Protein AF-Q4S6P8-F1 (afdb_monomer_lite)

Sequence (97 aa):
MIDNNNVQRQIFLGSHSREDPVPLSFRWSLRLSEYWQYFCIDLADVTDRVFRTKYVETVRIKIHPNCRIRRVYFTDRLYSYQELPSDYKVNISVKEY

InterPro domains:
  IPR007714 CFA20 domain [PF05018] (2-91)
  IPR040441 Cilia- and flagella-associated protein 20/CFAP20DC [PTHR12458] (3-90)

Radius of gyration: 15.55 Å; chains: 1; bounding box: 41×37×33 Å

Foldseek 3Di:
DAFPVRDDAEEAEEQDDDPDDDPRYHYDHDDDDPFDDDDDDDPQVCCCVPVVTGDDDDPDDDDDPPDDDDDDDDDPDDDDLVPDPPSPRDPGPPPDD

Structure (mmCIF, N/CA/C/O backbone):
data_AF-Q4S6P8-F1
#
_entry.id   AF-Q4S6P8-F1
#
loop_
_atom_site.group_PDB
_atom_site.id
_atom_site.type_symbol
_atom_site.label_atom_id
_atom_site.label_alt_id
_atom_site.label_comp_id
_atom_site.label_asym_id
_atom_site.label_entity_id
_atom_site.label_seq_id
_atom_site.pdbx_PDB_ins_code
_atom_site.Cartn_x
_atom_site.Cartn_y
_atom_site.Cartn_z
_atom_site.occupancy
_atom_site.B_iso_or_equiv
_atom_site.auth_seq_id
_atom_site.auth_comp_id
_atom_site.auth_asym_id
_atom_site.auth_atom_id
_atom_site.pdbx_PDB_model_num
ATOM 1 N N . MET A 1 1 ? -6.739 1.649 3.365 1.00 91.50 1 MET A N 1
ATOM 2 C CA . MET A 1 1 ? -6.813 0.327 4.015 1.00 91.50 1 MET A CA 1
ATOM 3 C C . MET A 1 1 ? -7.670 0.439 5.259 1.00 91.50 1 MET A C 1
ATOM 5 O O . MET A 1 1 ? -7.799 1.547 5.771 1.00 91.50 1 MET A O 1
ATOM 9 N N . ILE A 1 2 ? -8.272 -0.656 5.697 1.00 94.75 2 ILE A N 1
ATOM 10 C CA . ILE A 1 2 ? -8.997 -0.740 6.967 1.00 94.75 2 ILE A CA 1
ATOM 11 C C . ILE A 1 2 ? -8.120 -1.499 7.962 1.00 94.75 2 ILE A C 1
ATOM 13 O O . ILE A 1 2 ? -7.458 -2.476 7.594 1.00 94.75 2 ILE A O 1
ATOM 17 N N . ASP A 1 3 ? -8.074 -0.995 9.192 1.00 93.62 3 ASP A N 1
ATOM 18 C CA . ASP A 1 3 ? -7.398 -1.644 10.310 1.00 93.62 3 ASP A CA 1
ATOM 19 C C . ASP A 1 3 ? -8.366 -2.491 11.159 1.00 93.62 3 ASP A C 1
ATOM 21 O O . ASP A 1 3 ? -9.582 -2.486 10.964 1.00 93.62 3 ASP A O 1
ATOM 25 N N . ASN A 1 4 ? -7.831 -3.225 12.133 1.00 95.19 4 ASN A N 1
ATOM 26 C CA . ASN A 1 4 ? -8.618 -4.055 13.051 1.00 95.19 4 ASN A CA 1
ATOM 27 C C . ASN A 1 4 ? -9.556 -3.267 13.983 1.00 95.19 4 ASN A C 1
ATOM 29 O O . ASN A 1 4 ? -10.408 -3.874 14.626 1.00 95.19 4 ASN A O 1
ATOM 33 N N . ASN A 1 5 ? -9.407 -1.945 14.061 1.00 94.44 5 ASN A N 1
ATOM 34 C CA . ASN A 1 5 ? -10.308 -1.062 14.798 1.00 94.44 5 ASN A CA 1
ATOM 35 C C . ASN A 1 5 ? -11.424 -0.516 13.891 1.00 94.44 5 ASN A C 1
ATOM 37 O O . ASN A 1 5 ? -12.157 0.386 14.294 1.00 94.44 5 ASN A O 1
ATOM 41 N N . ASN A 1 6 ? -11.551 -1.053 12.672 1.00 92.75 6 ASN A N 1
ATOM 42 C CA . ASN A 1 6 ? -12.494 -0.621 11.647 1.00 92.75 6 ASN A CA 1
ATOM 43 C C . ASN A 1 6 ? -12.300 0.849 11.223 1.00 92.75 6 ASN A C 1
ATOM 45 O O . ASN A 1 6 ? -13.237 1.517 10.783 1.00 92.75 6 ASN A O 1
ATOM 49 N N . VAL A 1 7 ? -11.077 1.373 11.359 1.00 93.44 7 VAL A N 1
ATOM 50 C CA . VAL A 1 7 ? -10.721 2.733 10.953 1.00 93.44 7 VAL A CA 1
ATOM 51 C C . VAL A 1 7 ? -10.102 2.702 9.562 1.00 93.44 7 VAL A C 1
ATOM 53 O O . VAL A 1 7 ? -9.146 1.974 9.283 1.00 93.44 7 VAL A O 1
ATOM 56 N N . GLN A 1 8 ? -10.620 3.548 8.672 1.00 93.31 8 GLN A N 1
ATOM 57 C CA . GLN A 1 8 ? -10.050 3.715 7.343 1.00 93.31 8 GLN A CA 1
ATOM 58 C C . GLN A 1 8 ? -8.807 4.611 7.395 1.00 93.31 8 GLN A C 1
ATOM 60 O O . GLN A 1 8 ? -8.881 5.797 7.712 1.00 93.31 8 GLN A O 1
ATOM 65 N N . ARG A 1 9 ? -7.665 4.045 7.003 1.00 92.31 9 ARG A N 1
ATOM 66 C CA . ARG A 1 9 ? -6.366 4.721 6.936 1.00 92.31 9 ARG A CA 1
ATOM 67 C C . ARG A 1 9 ? -5.859 4.859 5.512 1.00 92.31 9 ARG A C 1
ATOM 69 O O . ARG A 1 9 ? -6.185 4.054 4.629 1.00 92.31 9 ARG A O 1
ATOM 76 N N . GLN A 1 10 ? -5.032 5.871 5.287 1.00 91.94 10 GLN A N 1
ATOM 77 C CA . GLN A 1 10 ? -4.462 6.162 3.972 1.00 91.94 10 GLN A CA 1
ATOM 78 C C . GLN A 1 10 ? -2.937 6.116 4.022 1.00 91.94 10 GLN A C 1
ATOM 80 O O . GLN A 1 10 ? -2.325 6.756 4.867 1.00 91.94 10 GLN A O 1
ATOM 85 N N . ILE A 1 11 ? -2.326 5.372 3.102 1.00 90.69 11 ILE A N 1
ATOM 86 C CA . ILE A 1 11 ? -0.878 5.393 2.890 1.00 90.69 11 ILE A CA 1
ATOM 87 C C . ILE A 1 11 ? -0.616 6.104 1.566 1.00 90.69 11 ILE A C 1
ATOM 89 O O . ILE A 1 11 ? -1.199 5.755 0.540 1.00 90.69 11 ILE A O 1
ATOM 93 N N . PHE A 1 12 ? 0.261 7.099 1.604 1.00 90.19 12 PHE A N 1
ATOM 94 C CA . PHE A 1 12 ? 0.704 7.870 0.456 1.00 90.19 12 PHE A CA 1
ATOM 95 C C . PHE A 1 12 ? 2.162 7.563 0.160 1.00 90.19 12 PHE A C 1
ATOM 97 O O . PHE A 1 12 ? 3.001 7.590 1.053 1.00 90.19 12 PHE A O 1
ATOM 104 N N . LEU A 1 13 ? 2.461 7.322 -1.108 1.00 88.88 13 LEU A N 1
ATOM 105 C CA . LEU A 1 13 ? 3.804 7.052 -1.601 1.00 88.88 13 LEU A CA 1
ATOM 106 C C . LEU A 1 13 ? 4.081 8.062 -2.708 1.00 88.88 13 LEU A C 1
ATOM 108 O O . LEU A 1 13 ? 3.297 8.160 -3.654 1.00 88.88 13 LEU A O 1
ATOM 112 N N . GLY A 1 14 ? 5.154 8.836 -2.602 1.00 85.25 14 GLY A N 1
ATOM 113 C CA . GLY A 1 14 ? 5.474 9.808 -3.643 1.00 85.25 14 GLY A CA 1
ATOM 114 C C . GLY A 1 14 ? 6.759 10.575 -3.391 1.00 85.25 14 GLY A C 1
ATOM 115 O O . GLY A 1 14 ? 7.304 10.545 -2.295 1.00 85.25 14 GLY A O 1
ATOM 116 N N . SER A 1 15 ? 7.241 11.267 -4.418 1.00 77.62 15 SER A N 1
ATOM 117 C CA . SER A 1 15 ? 8.466 12.072 -4.358 1.00 77.62 15 SER A CA 1
ATOM 118 C C . SER A 1 15 ? 8.270 13.426 -3.670 1.00 77.62 15 SER A C 1
ATOM 120 O O . SER A 1 15 ? 9.214 13.963 -3.102 1.00 77.62 15 SER A O 1
ATOM 122 N N . HIS A 1 16 ? 7.049 13.972 -3.684 1.00 70.75 16 HIS A N 1
ATOM 123 C CA . HIS A 1 16 ? 6.735 15.249 -3.046 1.00 70.75 16 HIS A CA 1
ATOM 124 C C . HIS A 1 16 ? 6.164 15.035 -1.636 1.00 70.75 16 HIS A C 1
ATOM 126 O O . HIS A 1 16 ? 5.007 14.618 -1.458 1.00 70.75 16 HIS A O 1
ATOM 132 N N . SER A 1 17 ? 6.952 15.366 -0.615 1.00 64.12 17 SER A N 1
ATOM 133 C CA . SER A 1 17 ? 6.459 15.491 0.756 1.00 64.12 17 SER A CA 1
ATOM 134 C C . SER A 1 17 ? 5.698 16.807 0.911 1.00 64.12 17 SER A C 1
ATOM 136 O O . SER A 1 17 ? 6.185 17.866 0.533 1.00 64.12 17 SER A O 1
ATOM 138 N N . ARG A 1 18 ? 4.473 16.741 1.437 1.00 62.94 18 ARG A N 1
ATOM 139 C CA . ARG A 1 18 ? 3.863 17.882 2.132 1.00 62.94 18 ARG A CA 1
ATOM 140 C C . ARG A 1 18 ? 4.132 17.671 3.616 1.00 62.94 18 ARG A C 1
ATOM 142 O O . ARG A 1 18 ? 4.063 16.526 4.061 1.00 62.94 18 ARG A O 1
ATOM 149 N N . GLU A 1 19 ? 4.464 18.738 4.326 1.00 59.06 19 GLU A N 1
ATOM 150 C CA . GLU A 1 19 ? 4.825 18.677 5.748 1.00 59.06 19 GLU A CA 1
ATOM 151 C C . GLU A 1 19 ? 3.597 18.594 6.662 1.00 59.06 19 GLU A C 1
ATOM 153 O O . GLU A 1 19 ? 3.713 18.137 7.796 1.00 59.06 19 GLU A O 1
ATOM 158 N N . ASP A 1 20 ? 2.411 18.951 6.161 1.00 65.19 20 ASP A N 1
ATOM 159 C CA . ASP A 1 20 ? 1.206 18.972 6.983 1.00 65.19 20 ASP A CA 1
ATOM 160 C C . ASP A 1 20 ? 0.753 17.552 7.371 1.00 65.19 20 ASP A C 1
ATOM 162 O O . ASP A 1 20 ? 0.450 16.730 6.490 1.00 65.19 20 ASP A O 1
ATOM 166 N N . PRO A 1 21 ? 0.657 17.242 8.677 1.00 65.44 21 PRO A N 1
ATOM 167 C CA . PRO A 1 21 ? 0.167 15.956 9.141 1.00 65.44 21 PRO A CA 1
ATOM 168 C C . PRO A 1 21 ? -1.327 15.834 8.833 1.00 65.44 21 PRO A C 1
ATOM 170 O O . PRO A 1 21 ? -2.170 16.486 9.447 1.00 65.44 21 PRO A O 1
ATOM 173 N N . VAL A 1 22 ? -1.673 14.968 7.881 1.00 74.81 22 VAL A N 1
ATOM 174 C CA . VAL A 1 22 ? -3.073 14.633 7.599 1.00 74.81 22 VAL A CA 1
ATOM 175 C C . VAL A 1 22 ? -3.515 13.515 8.555 1.00 74.81 22 VAL A C 1
ATOM 177 O O . VAL A 1 22 ? -2.879 12.452 8.571 1.00 74.81 22 VAL A O 1
ATOM 180 N N . PRO A 1 23 ? -4.601 13.704 9.333 1.00 78.44 23 PRO A N 1
ATOM 181 C CA . PRO A 1 23 ? -5.095 12.696 10.267 1.00 78.44 23 PRO A CA 1
ATOM 182 C C . PRO A 1 23 ? -5.346 11.343 9.592 1.00 78.44 23 PRO A C 1
ATOM 184 O O . PRO A 1 23 ? -5.806 11.282 8.452 1.00 78.44 23 PRO A O 1
ATOM 187 N N . LEU A 1 24 ? -5.062 10.252 10.314 1.00 85.88 24 LEU A N 1
ATOM 188 C CA . LEU A 1 24 ? -5.274 8.864 9.862 1.00 85.88 24 LEU A CA 1
ATOM 189 C C . LEU A 1 24 ? -4.520 8.487 8.578 1.00 85.88 24 LEU A C 1
ATOM 191 O O . LEU A 1 24 ? -4.861 7.507 7.904 1.00 85.88 24 LEU A O 1
ATOM 195 N N . SER A 1 25 ? -3.480 9.245 8.242 1.00 87.94 25 SER A N 1
ATOM 196 C CA . SER A 1 25 ? -2.668 8.984 7.070 1.00 87.94 25 SER A CA 1
ATOM 197 C C . SER A 1 25 ? -1.189 8.865 7.394 1.00 87.94 25 SER A C 1
ATOM 199 O O . SER A 1 25 ? -0.692 9.421 8.369 1.00 87.94 25 SER A O 1
ATOM 201 N N . PHE A 1 26 ? -0.497 8.119 6.546 1.00 88.88 26 PHE A N 1
ATOM 202 C CA . PHE A 1 26 ? 0.945 7.984 6.547 1.00 88.88 26 PHE A CA 1
ATOM 203 C C . PHE A 1 26 ? 1.467 8.356 5.172 1.00 88.88 26 PHE A C 1
ATOM 205 O O . PHE A 1 26 ? 0.877 7.971 4.162 1.00 88.88 26 PHE A O 1
ATOM 212 N N . ARG A 1 27 ? 2.579 9.084 5.120 1.00 87.62 27 ARG A N 1
ATOM 213 C CA . ARG A 1 27 ? 3.233 9.445 3.867 1.00 87.62 27 ARG A CA 1
ATOM 214 C C . ARG A 1 27 ? 4.671 8.958 3.882 1.00 87.62 27 ARG A C 1
ATOM 216 O O . ARG A 1 27 ? 5.442 9.324 4.759 1.00 87.62 27 ARG A O 1
ATOM 223 N N . TRP A 1 28 ? 5.024 8.186 2.865 1.00 86.94 28 TRP A N 1
ATOM 224 C CA . TRP A 1 28 ? 6.382 7.754 2.596 1.00 86.94 28 TRP A CA 1
ATOM 225 C C . TRP A 1 28 ? 6.938 8.538 1.408 1.00 86.94 28 TRP A C 1
ATOM 227 O O . TRP A 1 28 ? 6.396 8.486 0.298 1.00 86.94 28 TRP A O 1
ATOM 237 N N . SER A 1 29 ? 8.037 9.250 1.643 1.00 85.25 29 SER A N 1
ATOM 238 C CA . SER A 1 29 ? 8.800 9.892 0.576 1.00 85.25 29 SER A CA 1
ATOM 239 C C . SER A 1 29 ? 9.631 8.852 -0.173 1.00 85.25 29 SER A C 1
ATOM 241 O O . SER A 1 29 ? 10.523 8.232 0.407 1.00 85.25 29 SER A O 1
ATOM 243 N N . LEU A 1 30 ? 9.344 8.659 -1.460 1.00 84.81 30 LEU A N 1
ATOM 244 C CA . LEU A 1 30 ? 10.092 7.755 -2.331 1.00 84.81 30 LEU A CA 1
ATOM 245 C C . LEU A 1 30 ? 11.178 8.520 -3.091 1.00 84.81 30 LEU A C 1
ATOM 247 O O . LEU A 1 30 ? 10.915 9.571 -3.675 1.00 84.81 30 LEU A O 1
ATOM 251 N N . ARG A 1 31 ? 12.386 7.952 -3.141 1.00 84.44 31 ARG A N 1
ATOM 252 C CA . ARG A 1 31 ? 13.440 8.389 -4.064 1.00 84.44 31 ARG A CA 1
ATOM 253 C C . ARG A 1 31 ? 13.355 7.549 -5.331 1.00 84.44 31 ARG A C 1
ATOM 255 O O . ARG A 1 31 ? 13.669 6.359 -5.309 1.00 84.44 31 ARG A O 1
ATOM 262 N N . LEU A 1 32 ? 12.881 8.172 -6.405 1.00 84.88 32 LEU A N 1
ATOM 263 C CA . LEU A 1 32 ? 12.755 7.523 -7.705 1.00 84.88 32 LEU A CA 1
ATOM 264 C C . LEU A 1 32 ? 14.075 7.622 -8.479 1.00 84.88 32 LEU A C 1
ATOM 266 O O . LEU A 1 32 ? 14.779 8.624 -8.361 1.00 84.88 32 LEU A O 1
ATOM 270 N N . SER A 1 33 ? 14.405 6.591 -9.252 1.00 84.31 33 SER A N 1
ATOM 271 C CA . 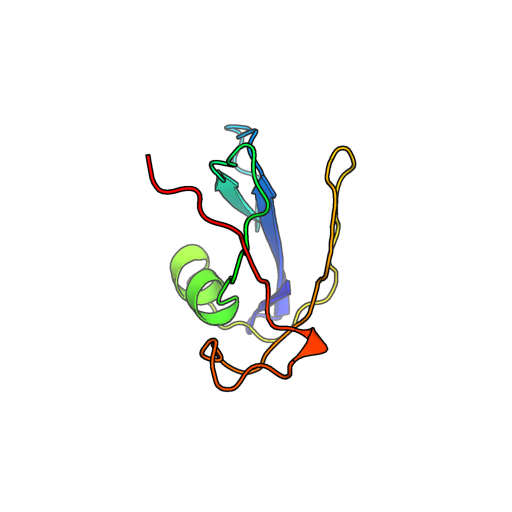SER A 1 33 ? 15.515 6.612 -10.208 1.00 84.31 33 SER A CA 1
ATOM 272 C C . SER A 1 33 ? 15.007 6.882 -11.625 1.00 84.31 33 SER A C 1
ATOM 274 O O . SER A 1 33 ? 13.806 6.867 -11.891 1.00 84.31 33 SER A O 1
ATOM 276 N N . GLU A 1 34 ? 15.930 7.124 -12.552 1.00 85.25 34 GLU A N 1
ATOM 277 C CA . GLU A 1 34 ? 15.624 7.366 -13.970 1.00 85.25 34 GLU A CA 1
ATOM 278 C C . GLU A 1 34 ? 15.173 6.098 -14.722 1.00 85.25 34 GLU A C 1
ATOM 280 O O . GLU A 1 34 ? 14.746 6.163 -15.875 1.00 85.25 34 GLU A O 1
ATOM 285 N N . TYR A 1 35 ? 15.248 4.933 -14.073 1.00 85.88 35 TYR A N 1
ATOM 286 C CA . TYR A 1 35 ? 14.971 3.628 -14.666 1.00 85.88 35 TYR A CA 1
ATOM 287 C C . TYR A 1 35 ? 13.711 2.984 -14.076 1.00 85.88 35 TYR A C 1
ATOM 289 O O . TYR A 1 35 ? 13.114 3.462 -13.113 1.00 85.88 35 TYR A O 1
ATOM 297 N N . TRP A 1 36 ? 13.304 1.849 -14.647 1.00 85.88 36 TRP A N 1
ATOM 298 C CA . TRP A 1 36 ? 12.224 1.039 -14.089 1.00 85.88 36 TRP A CA 1
ATOM 299 C C . TRP A 1 36 ? 12.580 0.550 -12.684 1.00 85.88 36 TRP A C 1
ATOM 301 O O . TRP A 1 36 ? 13.534 -0.205 -12.510 1.00 85.88 36 TRP A O 1
ATOM 311 N N . GLN A 1 37 ? 11.772 0.936 -11.699 1.00 86.00 37 GLN A N 1
ATOM 312 C CA . GLN A 1 37 ? 11.891 0.468 -10.322 1.00 86.00 37 GLN A CA 1
ATOM 313 C C . GLN A 1 37 ? 10.736 -0.453 -9.950 1.00 86.00 37 GLN A C 1
ATOM 315 O O . GLN A 1 37 ? 9.589 -0.257 -10.355 1.00 86.00 37 GLN A O 1
ATOM 320 N N . TYR A 1 38 ? 11.065 -1.457 -9.145 1.00 85.50 38 TYR A N 1
ATOM 321 C CA . TYR A 1 38 ? 10.104 -2.337 -8.505 1.00 85.50 38 TYR A CA 1
ATOM 322 C C . TYR A 1 38 ? 9.907 -1.896 -7.054 1.00 85.50 38 TYR A C 1
ATOM 324 O O . TYR A 1 38 ? 10.877 -1.786 -6.305 1.00 85.50 38 TYR A O 1
ATOM 332 N N . PHE A 1 39 ? 8.656 -1.656 -6.661 1.00 86.69 39 PHE A N 1
ATOM 333 C CA . PHE A 1 39 ? 8.288 -1.347 -5.283 1.00 86.69 39 PHE A CA 1
ATOM 334 C C . PHE A 1 39 ? 7.488 -2.509 -4.707 1.00 86.69 39 PHE A C 1
ATOM 336 O O . PHE A 1 39 ? 6.469 -2.901 -5.272 1.00 86.69 39 PHE A O 1
ATOM 343 N N . CYS A 1 40 ? 7.938 -3.022 -3.566 1.00 88.56 40 CYS A N 1
ATOM 344 C CA . CYS A 1 40 ? 7.196 -3.981 -2.764 1.00 88.56 40 CYS A CA 1
ATOM 345 C C . CYS A 1 40 ? 6.970 -3.379 -1.387 1.00 88.56 40 CYS A C 1
ATOM 347 O O . CYS A 1 40 ? 7.906 -2.873 -0.769 1.00 88.56 40 CYS A O 1
ATOM 349 N N . ILE A 1 41 ? 5.723 -3.407 -0.932 1.00 90.38 41 ILE A N 1
ATOM 350 C CA . ILE A 1 41 ? 5.323 -2.796 0.329 1.00 90.38 41 ILE A CA 1
ATOM 351 C C . ILE A 1 41 ? 4.579 -3.845 1.124 1.00 90.38 41 ILE A C 1
ATOM 353 O O . ILE A 1 41 ? 3.530 -4.326 0.697 1.00 90.38 41 ILE A O 1
ATOM 357 N N . ASP A 1 42 ? 5.122 -4.160 2.290 1.00 92.19 42 ASP A N 1
ATOM 358 C CA . ASP A 1 42 ? 4.419 -4.957 3.276 1.00 92.19 42 ASP A CA 1
ATOM 359 C C . ASP A 1 42 ? 3.392 -4.068 3.986 1.00 92.19 42 ASP A C 1
ATOM 361 O O . ASP A 1 42 ? 3.719 -3.241 4.840 1.00 92.19 42 ASP A O 1
ATOM 365 N N . LEU A 1 43 ? 2.130 -4.203 3.583 1.00 92.50 43 LEU A N 1
ATOM 366 C CA . LEU A 1 43 ? 1.038 -3.428 4.163 1.00 92.50 43 LEU A CA 1
ATOM 367 C C . LEU A 1 43 ? 0.811 -3.777 5.637 1.00 92.50 43 LEU A C 1
ATOM 369 O O . LEU A 1 43 ? 0.405 -2.898 6.397 1.00 92.50 43 LEU A O 1
ATOM 373 N N . ALA A 1 44 ? 1.075 -5.015 6.055 1.00 92.69 44 ALA A N 1
ATOM 374 C CA . ALA A 1 44 ? 0.882 -5.434 7.435 1.00 92.69 44 ALA A CA 1
ATOM 375 C C . ALA A 1 44 ? 1.941 -4.810 8.348 1.00 92.69 44 ALA A C 1
ATOM 377 O O . ALA A 1 44 ? 1.581 -4.162 9.332 1.00 92.69 44 ALA A O 1
ATOM 378 N N . ASP A 1 45 ? 3.218 -4.917 7.973 1.00 93.19 45 ASP A N 1
ATOM 379 C CA . ASP A 1 45 ? 4.331 -4.331 8.732 1.00 93.19 45 ASP A CA 1
ATOM 380 C C . ASP A 1 45 ? 4.227 -2.799 8.795 1.00 93.19 45 ASP A C 1
ATOM 382 O O . ASP A 1 45 ? 4.367 -2.204 9.865 1.00 93.19 45 ASP A O 1
ATOM 386 N N . VAL A 1 46 ? 3.880 -2.135 7.684 1.00 91.75 46 VAL A N 1
ATOM 387 C CA . VAL A 1 46 ? 3.694 -0.673 7.679 1.00 91.75 46 VAL A CA 1
ATOM 388 C C . VAL A 1 46 ? 2.539 -0.252 8.589 1.00 91.75 46 VAL A C 1
ATOM 390 O O . VAL A 1 46 ? 2.660 0.735 9.319 1.00 91.75 46 VAL A O 1
ATOM 393 N N . THR A 1 47 ? 1.423 -0.988 8.575 1.00 92.69 47 THR A N 1
ATOM 394 C CA . THR A 1 47 ? 0.269 -0.662 9.426 1.00 92.69 47 THR A CA 1
ATOM 395 C C . THR A 1 47 ? 0.613 -0.804 10.906 1.00 92.69 47 THR A C 1
ATOM 397 O O . THR A 1 47 ? 0.288 0.088 11.695 1.00 92.69 47 THR A O 1
ATOM 400 N N . ASP A 1 48 ? 1.330 -1.866 11.269 1.00 93.50 48 ASP A N 1
ATOM 401 C CA . ASP A 1 48 ? 1.742 -2.105 12.649 1.00 93.50 48 ASP A CA 1
ATOM 402 C C . ASP A 1 48 ? 2.745 -1.051 13.130 1.00 93.50 48 ASP A C 1
ATOM 404 O O . ASP A 1 48 ? 2.555 -0.434 14.178 1.00 93.50 48 ASP A O 1
ATOM 408 N N . ARG A 1 49 ? 3.770 -0.739 12.331 1.00 92.06 49 ARG A N 1
ATOM 409 C CA . ARG A 1 49 ? 4.806 0.227 12.730 1.00 92.0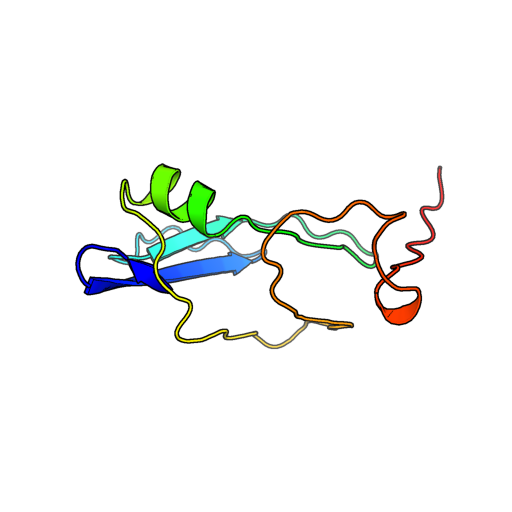6 49 ARG A CA 1
ATOM 410 C C . ARG A 1 49 ? 4.289 1.648 12.859 1.00 92.06 49 ARG A C 1
ATOM 412 O O . ARG A 1 49 ? 4.670 2.349 13.795 1.00 92.06 49 ARG A O 1
ATOM 419 N N . VAL A 1 50 ? 3.457 2.084 11.917 1.00 90.94 50 VAL A N 1
ATOM 420 C CA . VAL A 1 50 ? 3.016 3.480 11.856 1.00 90.94 50 VAL A CA 1
ATOM 421 C C . VAL A 1 50 ? 1.798 3.716 12.733 1.00 90.94 50 VAL A C 1
ATOM 423 O O . VAL A 1 50 ? 1.743 4.693 13.476 1.00 90.94 50 VAL A O 1
ATOM 426 N N . PHE A 1 51 ? 0.805 2.836 12.635 1.00 90.94 51 PHE A N 1
ATOM 427 C CA . PHE A 1 51 ? -0.491 3.049 13.266 1.00 90.94 51 PHE A CA 1
ATOM 428 C C . PHE A 1 51 ? -0.700 2.202 14.518 1.00 90.94 51 PHE A C 1
ATOM 430 O O . PHE A 1 51 ? -1.711 2.406 15.186 1.00 90.94 51 PHE A O 1
ATOM 437 N N . ARG A 1 52 ? 0.219 1.276 14.841 1.00 92.69 52 ARG A N 1
ATOM 438 C CA . ARG A 1 52 ? 0.107 0.348 15.984 1.00 92.69 52 ARG A CA 1
ATOM 439 C C . ARG A 1 52 ? -1.194 -0.457 15.951 1.00 92.69 52 ARG A C 1
ATOM 441 O O . ARG A 1 52 ? -1.830 -0.690 16.974 1.00 92.69 52 ARG A O 1
ATOM 448 N N . THR A 1 53 ? -1.611 -0.833 14.743 1.00 94.25 53 THR A N 1
ATOM 449 C CA . THR A 1 53 ? -2.843 -1.583 14.462 1.00 94.25 53 THR A CA 1
ATOM 450 C C . THR A 1 53 ? -2.56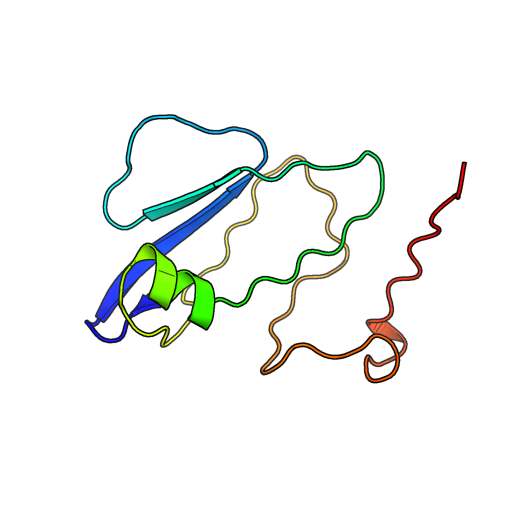3 -2.674 13.436 1.00 94.25 53 THR A C 1
ATOM 452 O O . THR A 1 53 ? -1.537 -2.650 12.759 1.00 94.25 53 THR A O 1
ATOM 455 N N . LYS A 1 54 ? -3.468 -3.646 13.310 1.00 95.19 54 LYS A N 1
ATOM 456 C CA . LYS A 1 54 ? -3.314 -4.751 12.357 1.00 95.19 54 LYS A CA 1
ATOM 457 C C . LYS A 1 54 ? -4.003 -4.422 11.041 1.00 95.19 54 LYS A C 1
ATOM 459 O O . LYS A 1 54 ? -5.139 -3.948 11.033 1.00 95.19 54 LYS A O 1
ATOM 464 N N . TYR A 1 55 ? -3.320 -4.713 9.939 1.00 94.19 55 TYR A N 1
ATOM 465 C CA . TYR A 1 55 ? -3.895 -4.650 8.600 1.00 94.19 55 TYR A CA 1
ATOM 466 C C . TYR A 1 55 ? -4.990 -5.711 8.435 1.00 94.19 55 TYR A C 1
ATOM 468 O O . TYR A 1 55 ? -4.778 -6.872 8.783 1.00 94.19 55 TYR A O 1
ATOM 476 N N . VAL A 1 56 ? -6.141 -5.308 7.893 1.00 95.81 56 VAL A N 1
ATOM 477 C CA . VAL A 1 56 ? -7.251 -6.214 7.562 1.00 95.81 56 VAL A CA 1
ATOM 478 C C . VAL A 1 56 ? -7.415 -6.298 6.052 1.00 95.81 56 VAL A C 1
ATOM 4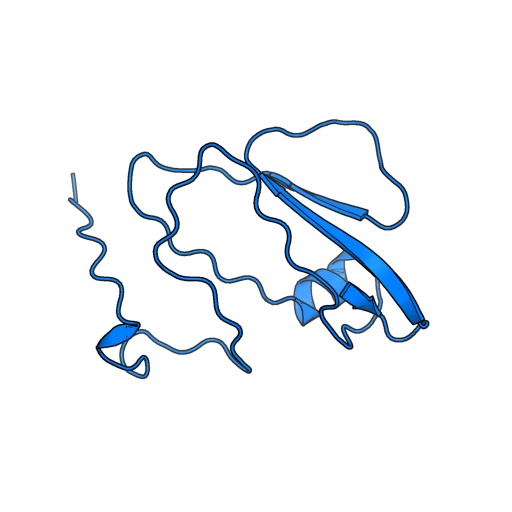80 O O . VAL A 1 56 ? -7.257 -7.366 5.469 1.00 95.81 56 VAL A O 1
ATOM 483 N N . GLU A 1 57 ? -7.690 -5.165 5.402 1.00 94.62 57 GLU A N 1
ATOM 484 C CA . GLU A 1 57 ? -7.953 -5.150 3.964 1.00 94.62 57 GLU A CA 1
ATOM 485 C C . GLU A 1 57 ? -7.605 -3.824 3.279 1.00 94.62 57 GLU A C 1
ATOM 487 O O . GLU A 1 57 ? -7.544 -2.741 3.880 1.00 94.62 57 GLU A O 1
ATOM 492 N N . THR A 1 58 ? -7.418 -3.896 1.961 1.00 95.62 58 THR A N 1
ATOM 493 C CA . THR A 1 58 ? -7.204 -2.727 1.108 1.00 95.62 58 THR A CA 1
ATOM 494 C C . THR A 1 58 ? -8.473 -2.382 0.343 1.00 95.62 58 THR A C 1
ATOM 496 O O . THR A 1 58 ? -8.834 -3.045 -0.617 1.00 95.62 58 THR A O 1
ATOM 499 N N . VAL A 1 59 ? -9.103 -1.270 0.724 1.00 94.69 59 VAL A N 1
ATOM 500 C CA . VAL A 1 59 ? -10.350 -0.790 0.102 1.00 94.69 59 VAL A CA 1
ATOM 501 C C . VAL A 1 59 ? -10.131 -0.156 -1.275 1.00 94.69 59 VAL A C 1
ATOM 503 O O . VAL A 1 59 ? -10.973 -0.261 -2.161 1.00 94.69 59 VAL A O 1
ATOM 506 N N . ARG A 1 60 ? -9.032 0.588 -1.461 1.00 94.50 60 ARG A N 1
ATOM 507 C CA . ARG A 1 60 ? -8.814 1.380 -2.681 1.00 94.50 60 ARG A CA 1
ATOM 508 C C . ARG A 1 60 ? -7.341 1.664 -2.925 1.00 94.50 60 ARG A C 1
ATOM 510 O O . ARG A 1 60 ? -6.651 2.113 -2.012 1.00 94.50 60 ARG A O 1
ATOM 517 N N . ILE A 1 61 ? -6.917 1.518 -4.180 1.00 94.19 61 ILE A N 1
ATOM 518 C CA . ILE A 1 61 ? -5.650 2.047 -4.695 1.00 94.19 61 ILE A CA 1
ATOM 519 C C . ILE A 1 61 ? -5.957 3.263 -5.572 1.00 94.19 61 ILE A C 1
ATOM 521 O O . ILE A 1 61 ? -6.861 3.230 -6.407 1.00 94.19 61 ILE A O 1
ATOM 525 N N . LYS A 1 62 ? -5.209 4.350 -5.369 1.00 94.19 62 LYS A N 1
ATOM 526 C CA . LYS A 1 62 ? -5.231 5.533 -6.233 1.00 94.19 62 LYS A CA 1
ATOM 527 C C . LYS A 1 62 ? -3.832 5.759 -6.769 1.00 94.19 62 LYS A C 1
ATOM 529 O O . LYS A 1 62 ? -2.883 5.791 -5.992 1.00 94.19 62 LYS A O 1
ATOM 534 N N . ILE A 1 63 ? -3.729 5.946 -8.078 1.00 93.25 63 ILE A N 1
ATOM 535 C CA . ILE A 1 63 ? -2.462 6.229 -8.739 1.00 93.25 63 ILE A CA 1
ATOM 536 C C . ILE A 1 63 ? -2.589 7.567 -9.452 1.00 93.25 63 ILE A C 1
ATOM 538 O O . ILE A 1 63 ? -3.525 7.782 -10.220 1.00 93.25 63 ILE A O 1
ATOM 542 N N . HIS A 1 64 ? -1.687 8.486 -9.119 1.00 91.50 64 HIS A N 1
ATOM 543 C CA . HIS A 1 64 ? -1.680 9.832 -9.676 1.00 91.50 64 HIS A CA 1
ATOM 544 C C . HIS A 1 64 ? -0.997 9.865 -11.061 1.00 91.50 64 HIS A C 1
ATOM 546 O O . HIS A 1 64 ? -0.230 8.954 -11.383 1.00 91.50 64 HIS A O 1
ATOM 552 N N . PRO A 1 65 ? -1.265 10.900 -11.884 1.00 90.19 65 PRO A N 1
ATOM 553 C CA . PRO A 1 65 ? -0.622 11.094 -13.189 1.00 90.19 65 PRO A CA 1
ATOM 554 C C . PRO A 1 65 ? 0.914 11.209 -13.113 1.00 90.19 65 PRO A C 1
ATOM 556 O O . PRO A 1 65 ? 1.487 11.272 -12.028 1.00 90.19 65 PRO A O 1
ATOM 559 N N . ASN A 1 66 ? 1.574 11.299 -14.275 1.00 88.62 66 ASN A N 1
ATOM 560 C CA . ASN A 1 66 ? 3.038 11.405 -14.423 1.00 88.62 66 ASN A CA 1
ATOM 561 C C . ASN A 1 66 ? 3.829 10.171 -13.956 1.00 88.62 66 ASN A C 1
ATOM 563 O O . ASN A 1 66 ? 4.966 10.284 -13.505 1.00 88.62 66 ASN A O 1
ATOM 567 N N . CYS A 1 67 ? 3.251 8.978 -14.090 1.00 88.12 67 CYS A N 1
ATOM 568 C CA . CYS A 1 67 ? 3.968 7.723 -13.894 1.00 88.12 67 CYS A CA 1
ATOM 569 C C . CYS A 1 67 ? 3.707 6.762 -15.059 1.00 88.12 67 CYS A C 1
ATOM 571 O O . CYS A 1 67 ? 2.645 6.787 -15.682 1.00 88.12 67 CYS A O 1
ATOM 573 N N . ARG A 1 68 ? 4.687 5.902 -15.357 1.00 90.56 68 ARG A N 1
ATOM 574 C CA . ARG A 1 68 ? 4.516 4.782 -16.284 1.00 90.56 68 ARG A CA 1
ATOM 575 C C . ARG A 1 68 ? 4.488 3.497 -15.478 1.00 90.56 68 ARG A C 1
ATOM 577 O O . ARG A 1 68 ? 5.443 3.172 -14.780 1.00 90.56 68 ARG A O 1
ATOM 584 N N . ILE A 1 69 ? 3.387 2.767 -15.581 1.00 90.94 69 ILE A N 1
ATOM 585 C CA . ILE A 1 69 ? 3.146 1.572 -14.777 1.00 90.94 69 ILE A CA 1
ATOM 586 C C . ILE A 1 69 ? 3.196 0.370 -15.693 1.00 90.94 69 ILE A C 1
ATOM 588 O O . ILE A 1 69 ? 2.499 0.322 -16.704 1.00 90.94 69 ILE A O 1
ATOM 592 N N . ARG A 1 70 ? 4.018 -0.610 -15.327 1.00 89.56 70 ARG A N 1
ATOM 593 C CA . ARG A 1 70 ? 4.017 -1.902 -16.006 1.00 89.56 70 ARG A CA 1
ATOM 594 C C . ARG A 1 70 ? 2.985 -2.833 -15.384 1.00 89.56 70 ARG A C 1
ATOM 596 O O . ARG A 1 70 ? 2.226 -3.453 -16.117 1.00 89.56 70 ARG A O 1
ATOM 603 N N . ARG A 1 71 ? 2.986 -2.957 -14.049 1.00 87.81 71 ARG A N 1
ATOM 604 C CA . ARG A 1 71 ? 2.120 -3.872 -13.287 1.00 87.81 71 ARG A CA 1
ATOM 605 C C . ARG A 1 71 ? 1.865 -3.346 -11.879 1.00 87.81 71 ARG A C 1
ATOM 607 O O . ARG A 1 71 ? 2.751 -2.739 -11.286 1.00 87.81 71 ARG A O 1
ATOM 614 N N . VAL A 1 72 ? 0.677 -3.644 -11.359 1.00 91.75 72 VAL A N 1
ATOM 615 C CA . VAL A 1 72 ? 0.296 -3.496 -9.948 1.00 91.75 72 VAL A CA 1
ATOM 616 C C . VAL A 1 72 ? -0.447 -4.763 -9.565 1.00 91.75 72 VAL A C 1
ATOM 618 O O . VAL A 1 72 ? -1.372 -5.162 -10.269 1.00 91.75 72 VAL A O 1
ATOM 621 N N . TYR A 1 73 ? -0.019 -5.415 -8.494 1.00 91.25 73 TYR A N 1
ATOM 622 C CA . TYR A 1 73 ? -0.615 -6.654 -8.016 1.00 91.25 73 TYR A CA 1
ATOM 623 C C . TYR A 1 73 ? -0.418 -6.777 -6.506 1.00 91.25 73 TYR A C 1
ATOM 625 O O . TYR A 1 73 ? 0.458 -6.129 -5.934 1.00 91.25 73 TYR A O 1
ATOM 633 N N . PHE A 1 74 ? -1.247 -7.604 -5.878 1.00 92.38 74 PHE A N 1
ATOM 634 C CA . PHE A 1 74 ? -1.081 -8.010 -4.488 1.00 92.38 74 PHE A CA 1
ATOM 635 C C . PHE A 1 74 ? -0.446 -9.393 -4.435 1.00 92.38 74 PHE A C 1
ATOM 637 O O . PHE A 1 74 ? -0.686 -10.223 -5.313 1.00 92.38 74 PHE A O 1
ATOM 644 N N . THR A 1 75 ? 0.332 -9.635 -3.389 1.00 90.50 75 THR A N 1
ATOM 645 C CA . THR A 1 75 ? 0.837 -10.959 -3.035 1.00 90.50 75 THR A CA 1
ATOM 646 C C . THR A 1 75 ? 0.569 -11.214 -1.560 1.00 90.50 75 THR A C 1
ATOM 648 O O . THR A 1 75 ? 0.473 -10.282 -0.764 1.00 90.50 75 THR A O 1
ATOM 651 N N . ASP A 1 76 ? 0.413 -12.484 -1.209 1.00 88.12 76 ASP A N 1
ATOM 652 C CA . ASP A 1 76 ? 0.321 -12.965 0.171 1.00 88.12 76 ASP A CA 1
ATOM 653 C C . ASP A 1 76 ? 1.678 -12.894 0.885 1.00 88.12 76 ASP A C 1
ATOM 655 O O . ASP A 1 76 ? 1.744 -12.638 2.085 1.00 88.12 76 ASP A O 1
ATOM 659 N N . ARG A 1 77 ? 2.765 -13.098 0.134 1.00 85.56 77 ARG A N 1
ATOM 660 C CA . ARG A 1 77 ? 4.142 -13.088 0.628 1.00 85.56 77 ARG A CA 1
ATOM 661 C C . ARG A 1 77 ? 5.102 -12.415 -0.348 1.00 85.56 77 ARG A C 1
ATOM 663 O O . ARG A 1 77 ? 4.775 -12.161 -1.511 1.00 85.56 77 ARG A O 1
ATOM 670 N N . LEU A 1 78 ? 6.317 -12.143 0.120 1.00 84.56 78 LEU A N 1
ATOM 671 C CA . LEU A 1 78 ? 7.404 -11.682 -0.735 1.00 84.56 78 LEU A CA 1
ATOM 672 C C . LEU A 1 78 ? 7.981 -12.874 -1.509 1.00 84.56 78 LEU A C 1
ATOM 674 O O . LEU A 1 78 ? 8.688 -13.702 -0.941 1.00 84.56 78 LEU A O 1
ATOM 678 N N . TYR A 1 79 ? 7.671 -12.959 -2.801 1.00 83.06 79 TYR A N 1
ATOM 679 C CA . TYR A 1 79 ? 8.240 -13.977 -3.682 1.00 83.06 79 TYR A CA 1
ATOM 680 C C . TYR A 1 79 ? 9.641 -13.594 -4.144 1.00 83.06 79 TYR A C 1
ATOM 682 O O . TYR A 1 79 ? 9.907 -12.443 -4.504 1.00 83.06 79 TYR A O 1
ATOM 690 N N . SER A 1 80 ? 10.527 -14.584 -4.186 1.00 79.50 80 SER A N 1
ATOM 691 C CA . SER A 1 80 ? 11.843 -14.427 -4.795 1.00 79.50 80 SER A CA 1
ATOM 692 C C . SER A 1 80 ? 11.740 -14.342 -6.324 1.00 79.50 80 SER A C 1
ATOM 694 O O . SER A 1 80 ? 10.772 -14.794 -6.941 1.00 79.50 80 SER A O 1
ATOM 696 N N . TYR A 1 81 ? 12.776 -13.803 -6.973 1.00 77.38 81 TYR A N 1
ATOM 697 C CA . TYR A 1 81 ? 12.822 -13.693 -8.437 1.00 77.38 81 TYR A CA 1
ATOM 698 C C . TYR A 1 81 ? 12.665 -15.042 -9.162 1.00 77.38 81 TYR A C 1
ATOM 700 O O . TYR A 1 81 ? 12.155 -15.100 -10.280 1.00 77.38 81 TYR A O 1
ATOM 708 N N . GLN A 1 82 ? 13.109 -16.134 -8.536 1.00 77.69 82 GLN A N 1
ATOM 709 C CA . GLN A 1 82 ? 13.051 -17.472 -9.123 1.00 77.69 82 GLN A CA 1
ATOM 710 C C . GLN A 1 82 ? 11.627 -18.036 -9.133 1.00 77.69 82 GLN A C 1
ATOM 712 O O . GLN A 1 82 ? 11.237 -18.644 -10.129 1.00 77.69 82 GLN A O 1
ATOM 717 N N . GLU A 1 83 ? 10.864 -17.782 -8.068 1.00 81.62 83 GLU A N 1
ATOM 718 C CA . GLU A 1 83 ? 9.487 -18.258 -7.879 1.00 81.62 83 GLU A CA 1
ATOM 719 C C . GLU A 1 83 ? 8.457 -17.458 -8.681 1.00 81.62 83 GLU A C 1
ATOM 721 O O . GLU A 1 83 ? 7.368 -17.960 -8.959 1.00 81.62 83 GLU A O 1
ATOM 726 N N . LEU A 1 84 ? 8.778 -16.214 -9.052 1.00 81.31 84 LEU A N 1
ATOM 727 C CA . LEU A 1 84 ? 7.884 -15.394 -9.863 1.00 81.31 84 LEU A CA 1
ATOM 728 C C . LEU A 1 84 ? 7.655 -16.059 -11.232 1.00 81.31 84 LEU A C 1
ATOM 730 O O . LEU A 1 84 ? 8.626 -16.423 -11.901 1.00 81.31 84 LEU A O 1
ATOM 734 N N . PRO A 1 85 ? 6.401 -16.181 -11.705 1.00 81.56 85 PRO A N 1
ATOM 735 C CA . PRO A 1 85 ? 6.131 -16.648 -13.059 1.00 81.56 85 PRO A CA 1
ATOM 736 C C . PRO A 1 85 ? 6.840 -15.761 -14.085 1.00 81.56 85 PRO A C 1
ATOM 738 O O . PRO A 1 85 ? 7.036 -14.566 -13.847 1.00 81.56 85 PRO A O 1
ATOM 741 N N . SER A 1 86 ? 7.199 -16.321 -15.242 1.00 76.50 86 SER A N 1
ATOM 742 C CA . SER A 1 86 ? 7.942 -15.611 -16.296 1.00 76.50 86 SER A CA 1
ATOM 743 C C . SER A 1 86 ? 7.313 -14.269 -16.677 1.00 76.50 86 SER A C 1
ATOM 745 O O . SER A 1 86 ? 8.029 -13.298 -16.911 1.00 76.50 86 SER A O 1
ATOM 747 N N . ASP A 1 87 ? 5.983 -14.179 -16.643 1.00 77.62 87 ASP A N 1
ATOM 748 C CA . ASP A 1 87 ? 5.265 -12.938 -16.920 1.00 77.62 87 ASP A CA 1
ATOM 749 C C . ASP A 1 87 ? 5.546 -11.844 -15.889 1.00 77.62 87 ASP A C 1
ATOM 751 O O . ASP A 1 87 ? 5.588 -10.674 -16.257 1.00 77.62 87 ASP A O 1
ATOM 755 N N . TYR A 1 88 ? 5.789 -12.184 -14.622 1.00 72.62 88 TYR A N 1
ATOM 75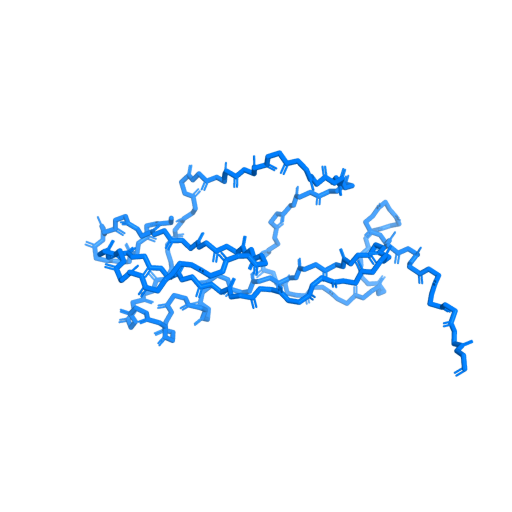6 C CA . TYR A 1 88 ? 6.036 -11.231 -13.535 1.00 72.62 88 TYR A CA 1
ATOM 757 C C . TYR A 1 88 ? 7.516 -10.915 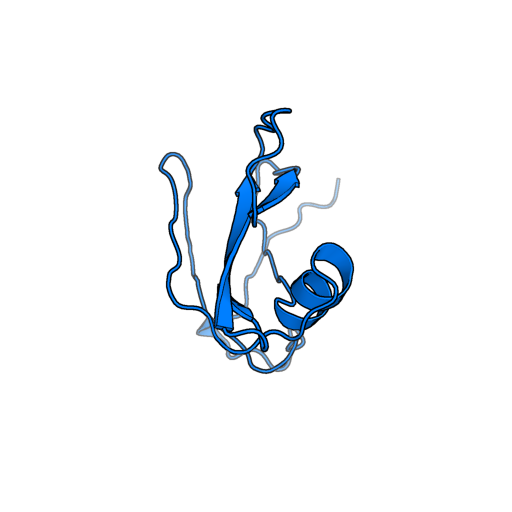-13.319 1.00 72.62 88 TYR A C 1
ATOM 759 O O . TYR A 1 88 ? 7.826 -9.917 -12.666 1.00 72.62 88 TYR A O 1
ATOM 767 N N . LYS A 1 89 ? 8.432 -11.689 -13.913 1.00 74.19 89 LYS A N 1
ATOM 768 C CA . LYS A 1 89 ? 9.867 -11.392 -13.864 1.00 74.19 89 LYS A CA 1
ATOM 769 C C . LYS A 1 89 ? 10.147 -10.054 -14.547 1.00 74.19 89 LYS A C 1
ATOM 771 O O . LYS A 1 89 ? 9.878 -9.847 -15.734 1.00 74.19 89 LYS A O 1
ATOM 776 N N . VAL A 1 90 ? 10.664 -9.104 -13.773 1.00 69.25 90 VAL A N 1
ATOM 777 C CA . VAL A 1 90 ? 11.106 -7.813 -14.295 1.00 69.25 90 VAL A CA 1
ATOM 778 C C . VAL A 1 90 ? 12.592 -7.935 -14.613 1.00 69.25 90 VAL A C 1
ATOM 780 O O . VAL A 1 90 ? 13.424 -7.883 -13.716 1.00 69.25 90 VAL A O 1
ATOM 783 N N . ASN A 1 91 ? 12.930 -8.079 -15.895 1.00 65.81 91 ASN A N 1
ATOM 784 C CA . ASN A 1 91 ? 14.303 -7.888 -16.364 1.00 65.81 91 ASN A CA 1
ATOM 785 C C . ASN A 1 91 ? 14.619 -6.387 -16.306 1.00 65.81 91 ASN A C 1
ATOM 787 O O . ASN A 1 91 ? 14.427 -5.666 -17.286 1.00 65.81 91 ASN A O 1
ATOM 791 N N . ILE A 1 92 ? 15.011 -5.894 -15.133 1.00 62.97 92 ILE A N 1
ATOM 792 C CA . ILE A 1 92 ? 15.570 -4.551 -15.000 1.00 62.97 92 ILE A CA 1
ATOM 793 C C . ILE A 1 92 ? 17.020 -4.688 -15.449 1.00 62.97 92 ILE A C 1
ATOM 795 O O . ILE A 1 92 ? 17.829 -5.291 -14.752 1.00 62.97 92 ILE A O 1
ATOM 799 N N . SER A 1 93 ? 17.343 -4.200 -16.644 1.00 49.81 93 SER A N 1
ATOM 800 C CA . SER A 1 93 ? 18.729 -4.100 -17.092 1.00 49.81 93 SER A CA 1
ATOM 801 C C . SER A 1 93 ? 19.435 -3.068 -16.213 1.00 49.81 93 SER A C 1
ATOM 803 O O . SER A 1 93 ? 19.384 -1.871 -16.497 1.00 49.81 93 SER A O 1
ATOM 805 N N . VAL A 1 94 ? 20.036 -3.519 -15.115 1.00 48.00 94 VAL A N 1
ATOM 806 C CA . VAL A 1 94 ? 20.961 -2.705 -14.331 1.00 48.00 94 VAL A CA 1
ATOM 807 C C . VAL A 1 94 ? 22.216 -2.577 -15.187 1.00 48.00 94 VAL A C 1
ATOM 809 O O . VAL A 1 94 ? 22.928 -3.557 -15.388 1.00 48.00 94 VAL A O 1
ATOM 812 N N . LYS A 1 95 ? 22.456 -1.401 -15.773 1.00 44.28 95 LYS A N 1
ATOM 813 C CA . LYS A 1 95 ? 23.801 -1.082 -16.254 1.00 44.28 95 LYS A CA 1
ATOM 814 C C . LYS A 1 95 ? 24.636 -0.801 -15.011 1.00 44.28 95 LYS A C 1
ATOM 816 O O . LYS A 1 95 ? 24.451 0.238 -14.383 1.00 44.28 95 LYS A O 1
ATOM 821 N N . GLU A 1 96 ? 25.472 -1.761 -14.634 1.00 34.03 96 GLU A N 1
ATOM 822 C CA . GLU A 1 96 ? 26.597 -1.503 -13.738 1.00 34.03 96 GLU A CA 1
ATOM 823 C C . GLU A 1 96 ? 27.499 -0.462 -14.421 1.00 34.03 96 GLU A C 1
ATOM 825 O O . GLU A 1 96 ? 27.837 -0.615 -15.598 1.00 34.03 96 GLU A O 1
ATOM 830 N N . TYR A 1 97 ? 27.788 0.630 -13.713 1.00 34.69 97 TYR A N 1
ATOM 831 C CA . TYR A 1 97 ? 28.809 1.616 -14.072 1.00 34.69 97 TYR A CA 1
ATOM 832 C C . TYR A 1 97 ? 30.036 1.380 -13.202 1.00 34.69 97 TYR A C 1
ATOM 834 O O . TYR A 1 97 ? 29.832 1.111 -11.994 1.00 34.69 97 TYR A O 1
#

Organism: Tetraodon nigroviridis (NCBI:txid99883)

Secondary structure (DSSP, 8-state):
-EETTS-B-EEEEES----S--TTEEEEE----SS-------HHHHHHHHHSS-EEE-------SS---S-----SS---TTTS-TTT---------

pLDDT: mean 83.82, std 13.06, range [34.03, 95.81]